Protein AF-A0A328SJM4-F1 (afdb_monomer_lite)

Radius of gyration: 20.42 Å; chains: 1; bounding box: 42×29×62 Å

Sequence (144 aa):
METFNLIIGIITMLVFVYAIIIIPRALGEMKGIYMETPDPFYGKFELDCKWTHGATYSIGIISYIIIIPILVLIWEQIMKVYGIMFATIILAVILIPFKIYYDRQKEINSQEAYKKNIEDGYLKETDPMPNTEGILTKICKKIR

Secondary structure (DSSP, 8-state):
-HHHHHHHHHHHHHHHHHHHHHHHHHHH--S-EEEPPPPTTTT---S---EEE---HHHHHHHHHHHHHHHHHHHHHHHHHHHHHHHHHHHHHHHHHHHHHHHHHHHHHHHHHHHHHHHTTSS-TTSPPPPTTS--TT------

pLDDT: mean 71.77, std 14.06, range [35.03, 88.25]

Structure (mmCIF, N/CA/C/O backbone):
data_AF-A0A328SJM4-F1
#
_entry.id   AF-A0A328SJM4-F1
#
loop_
_atom_site.group_PDB
_atom_site.id
_atom_site.type_symbol
_atom_site.label_atom_id
_atom_site.label_alt_id
_atom_site.label_comp_id
_atom_site.label_asym_id
_atom_site.label_entity_id
_atom_site.label_seq_id
_atom_site.pdbx_PDB_ins_code
_atom_site.Cartn_x
_atom_site.Cartn_y
_atom_site.Cartn_z
_atom_site.occupancy
_atom_site.B_iso_or_equiv
_atom_site.auth_seq_id
_atom_site.auth_comp_id
_atom_site.auth_asym_id
_atom_site.auth_atom_id
_atom_site.pdbx_PDB_model_num
ATOM 1 N N . MET A 1 1 ? -21.902 14.207 24.912 1.00 60.53 1 MET A N 1
ATOM 2 C CA . MET A 1 1 ? -21.174 12.918 24.831 1.00 60.53 1 MET A CA 1
ATOM 3 C C . MET A 1 1 ? -21.494 12.154 23.550 1.00 60.53 1 MET A C 1
ATOM 5 O O . MET A 1 1 ? -20.561 11.679 22.921 1.00 60.53 1 MET A O 1
ATOM 9 N N . GLU A 1 2 ? -22.753 12.087 23.106 1.00 70.12 2 GLU A N 1
ATOM 10 C CA . GLU A 1 2 ? -23.126 11.359 21.875 1.00 70.12 2 GLU A CA 1
ATOM 11 C C . GLU A 1 2 ? -22.449 11.886 20.601 1.00 70.12 2 GLU A C 1
ATOM 13 O O . GLU A 1 2 ? -21.882 11.105 19.843 1.00 70.12 2 GLU A O 1
ATOM 18 N N . THR A 1 3 ? -22.400 13.206 20.399 1.00 79.44 3 THR A N 1
ATOM 19 C CA . THR A 1 3 ? -21.751 13.815 19.220 1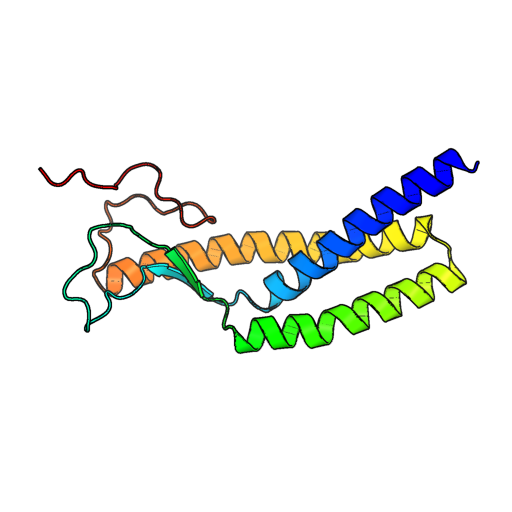.00 79.44 3 THR A CA 1
ATOM 20 C C . THR A 1 3 ? -20.249 13.524 19.160 1.00 79.44 3 THR A C 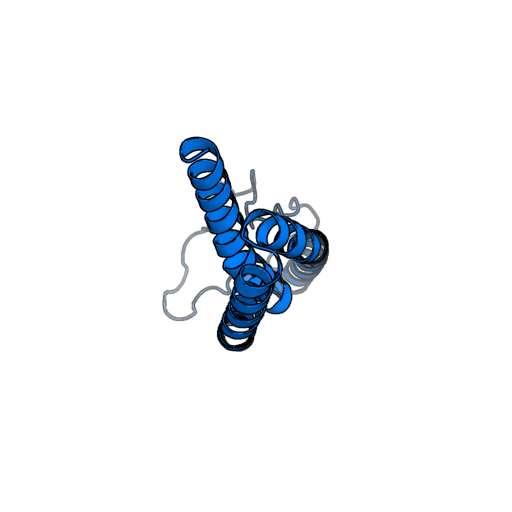1
ATOM 22 O O . THR A 1 3 ? -19.697 13.304 18.088 1.00 79.44 3 THR A O 1
ATOM 25 N N . PHE A 1 4 ? -19.584 13.483 20.317 1.00 76.38 4 PHE A N 1
ATOM 26 C CA . PHE A 1 4 ? -18.154 13.185 20.416 1.00 76.38 4 PHE A CA 1
ATOM 27 C C . PHE A 1 4 ? -17.860 11.723 20.056 1.00 76.38 4 PHE A C 1
ATOM 29 O O . PHE A 1 4 ? -16.955 11.450 19.272 1.00 76.38 4 PHE A O 1
ATOM 36 N N . ASN A 1 5 ? -18.679 10.791 20.550 1.00 78.00 5 ASN A N 1
ATOM 37 C CA . ASN A 1 5 ? -18.564 9.374 20.205 1.00 78.00 5 ASN A CA 1
ATOM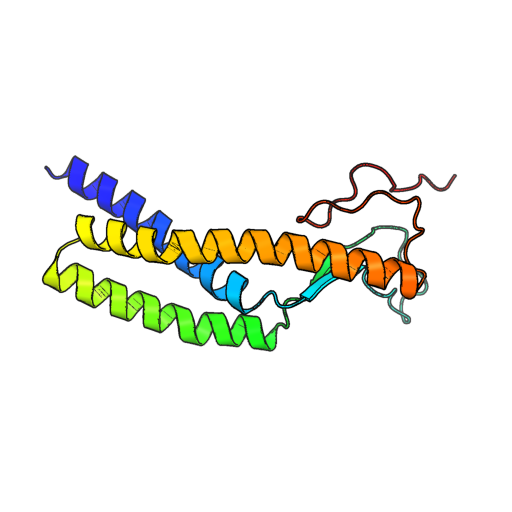 38 C C . ASN A 1 5 ? -18.862 9.113 18.721 1.00 78.00 5 ASN A C 1
ATOM 40 O O . ASN A 1 5 ? -18.198 8.279 18.110 1.00 78.00 5 ASN A O 1
ATOM 44 N N . LEU A 1 6 ? -19.804 9.854 18.125 1.00 78.94 6 LEU A N 1
ATOM 45 C CA . LEU A 1 6 ? -20.094 9.791 16.691 1.00 78.94 6 LEU A CA 1
ATOM 46 C C . LEU A 1 6 ? -18.889 10.240 15.849 1.00 78.94 6 LEU A C 1
ATOM 48 O O . LEU A 1 6 ? -18.481 9.534 14.931 1.00 78.94 6 LEU A O 1
ATOM 52 N N . ILE A 1 7 ? -18.294 11.392 16.182 1.00 84.06 7 ILE A N 1
ATOM 53 C CA . ILE A 1 7 ? -17.118 11.927 15.478 1.00 84.06 7 ILE A CA 1
ATOM 54 C C . ILE A 1 7 ? -15.951 10.943 15.566 1.00 84.06 7 ILE A C 1
ATOM 56 O O . ILE A 1 7 ? -15.329 10.646 14.546 1.00 84.06 7 ILE A O 1
ATOM 60 N N . ILE A 1 8 ? -15.684 10.404 16.760 1.00 82.06 8 ILE A N 1
ATOM 61 C CA . ILE A 1 8 ? -14.639 9.394 16.931 1.00 82.06 8 ILE A CA 1
ATOM 62 C C . ILE A 1 8 ? -14.953 8.178 16.068 1.00 82.06 8 ILE A C 1
ATOM 64 O O . ILE A 1 8 ? -14.092 7.783 15.296 1.00 82.06 8 ILE A O 1
ATOM 68 N N . GLY A 1 9 ? -16.180 7.653 16.095 1.00 77.12 9 GLY A N 1
ATOM 69 C CA . GLY A 1 9 ? -16.562 6.508 15.267 1.00 77.12 9 GLY A CA 1
ATOM 70 C C . GLY A 1 9 ? -16.368 6.724 13.763 1.00 77.12 9 GLY A C 1
ATOM 71 O O . GLY A 1 9 ? -15.931 5.809 13.067 1.00 77.12 9 GLY A O 1
ATOM 72 N N . ILE A 1 10 ? -16.608 7.936 13.255 1.00 84.75 10 ILE A N 1
ATOM 73 C CA . ILE A 1 10 ? -16.339 8.273 11.848 1.00 84.75 10 ILE A CA 1
ATOM 74 C C . ILE A 1 10 ? -14.831 8.270 11.568 1.00 84.75 10 ILE A C 1
ATOM 76 O O . ILE A 1 10 ? -14.391 7.636 10.609 1.00 84.75 10 ILE A O 1
ATOM 80 N N . ILE A 1 11 ? -14.030 8.939 12.406 1.00 84.81 11 ILE A N 1
ATOM 81 C CA . ILE A 1 11 ? -12.563 8.985 12.265 1.00 84.81 11 ILE A CA 1
ATOM 82 C C . ILE A 1 11 ? -11.994 7.571 12.287 1.00 84.81 11 ILE A C 1
ATOM 84 O O . ILE A 1 11 ? -11.212 7.186 11.422 1.00 84.81 11 ILE A O 1
ATOM 88 N N . THR A 1 12 ? -12.436 6.781 13.252 1.00 82.19 12 THR A N 1
ATOM 89 C CA . THR A 1 12 ? -12.109 5.376 13.392 1.00 82.19 12 THR A CA 1
ATOM 90 C C . THR A 1 12 ? -12.381 4.587 12.113 1.00 82.19 12 THR A C 1
ATOM 92 O O . THR A 1 12 ? -11.500 3.873 11.635 1.00 82.19 12 THR A O 1
ATOM 95 N N . MET A 1 13 ? -13.585 4.716 11.547 1.00 83.19 13 MET A N 1
ATOM 96 C CA . MET A 1 13 ? -13.971 3.994 10.337 1.00 83.19 13 MET A CA 1
ATOM 97 C C . MET A 1 13 ? -13.086 4.392 9.153 1.00 83.19 13 MET A C 1
ATOM 99 O O . MET A 1 13 ? -12.627 3.525 8.415 1.00 83.19 13 MET A O 1
ATOM 103 N N . LEU A 1 14 ? -12.790 5.686 9.002 1.00 86.00 14 LEU A N 1
ATOM 104 C CA . LEU A 1 14 ? -11.892 6.182 7.958 1.00 86.00 14 LEU A CA 1
ATOM 105 C C . LEU A 1 14 ? -10.475 5.619 8.113 1.00 86.00 14 LEU A C 1
ATOM 107 O O . LEU A 1 14 ? -9.892 5.1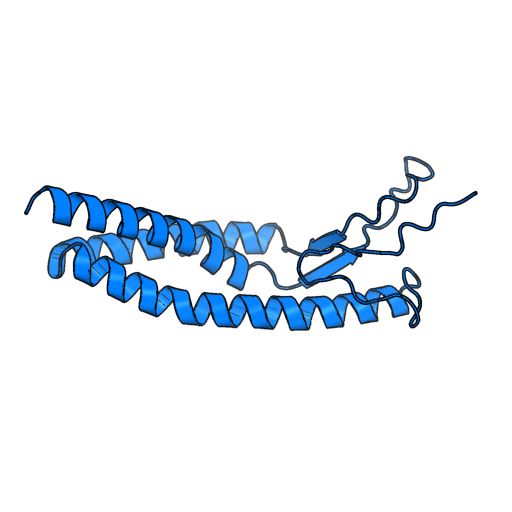59 7.133 1.00 86.00 14 LEU A O 1
ATOM 111 N N . VAL A 1 15 ? -9.939 5.599 9.336 1.00 86.50 15 VAL A N 1
ATOM 112 C CA . VAL A 1 15 ? -8.611 5.037 9.635 1.00 86.50 15 VAL A CA 1
ATOM 113 C C . VAL A 1 15 ? -8.583 3.531 9.360 1.00 86.50 15 VAL A C 1
ATOM 115 O O . VAL A 1 15 ? -7.613 3.029 8.795 1.00 86.50 15 VAL A O 1
ATOM 118 N N . PHE A 1 16 ? -9.662 2.815 9.676 1.00 83.56 16 PHE A N 1
ATOM 119 C CA . PHE A 1 16 ? -9.788 1.384 9.405 1.00 83.56 16 PHE A CA 1
ATOM 120 C C . PHE A 1 16 ? -9.860 1.062 7.909 1.00 83.56 16 PHE A C 1
ATOM 122 O O . PHE A 1 16 ? -9.113 0.213 7.422 1.00 83.56 16 PHE A O 1
ATOM 129 N N . VAL A 1 17 ? -10.693 1.786 7.156 1.00 85.56 17 VAL A N 1
ATOM 130 C CA . VAL A 1 17 ? -10.760 1.668 5.690 1.00 85.56 17 VAL A CA 1
ATOM 131 C C . VAL A 1 17 ? -9.399 1.978 5.070 1.00 85.56 17 VAL A C 1
ATOM 133 O O . VAL A 1 17 ? -8.932 1.251 4.194 1.00 85.56 17 VAL A O 1
ATOM 136 N N . TYR A 1 18 ? -8.720 3.014 5.564 1.00 84.19 18 TYR A N 1
ATOM 137 C CA . TYR A 1 18 ? -7.385 3.367 5.097 1.00 84.19 18 TYR A CA 1
ATOM 138 C C . TYR A 1 18 ? -6.358 2.259 5.384 1.00 84.19 18 TYR A C 1
ATOM 140 O O . TYR A 1 18 ? -5.561 1.929 4.505 1.00 84.19 18 TYR A O 1
ATOM 148 N N . ALA A 1 19 ? -6.415 1.618 6.557 1.00 83.69 19 ALA A N 1
ATOM 149 C CA . ALA A 1 19 ? -5.551 0.490 6.916 1.00 83.69 19 ALA A CA 1
ATOM 150 C C . ALA A 1 19 ? -5.736 -0.704 5.976 1.00 83.69 19 ALA A C 1
ATOM 152 O O . ALA A 1 19 ? -4.758 -1.274 5.493 1.00 83.69 19 ALA A O 1
ATOM 153 N N . ILE A 1 20 ? -6.994 -1.042 5.679 1.00 84.31 20 ILE A N 1
ATOM 154 C CA . ILE A 1 20 ? -7.354 -2.135 4.770 1.00 84.31 20 ILE A CA 1
ATOM 155 C C . ILE A 1 20 ? -6.830 -1.883 3.355 1.00 84.31 20 ILE A C 1
ATOM 157 O O . ILE A 1 20 ? -6.533 -2.833 2.643 1.00 84.31 20 ILE A O 1
ATOM 161 N N . ILE A 1 21 ? -6.690 -0.630 2.925 1.00 81.88 21 ILE A N 1
ATOM 162 C CA . ILE A 1 21 ? -6.158 -0.318 1.595 1.00 81.88 21 ILE A CA 1
ATOM 163 C C . ILE A 1 21 ? -4.627 -0.307 1.606 1.00 81.88 21 ILE A C 1
ATOM 165 O O . ILE A 1 21 ? -4.008 -0.932 0.746 1.00 81.88 21 ILE A O 1
ATOM 169 N N . ILE A 1 22 ? -4.014 0.404 2.555 1.00 81.88 22 ILE A N 1
ATOM 170 C CA . ILE A 1 22 ? -2.570 0.665 2.552 1.00 81.88 22 ILE A CA 1
ATOM 171 C C . ILE A 1 22 ? -1.761 -0.565 2.943 1.00 81.88 22 ILE A C 1
ATOM 173 O O . ILE A 1 22 ? -0.776 -0.857 2.278 1.00 81.88 22 ILE A O 1
ATOM 177 N N . ILE A 1 23 ? -2.147 -1.294 3.993 1.00 81.69 23 ILE A N 1
ATOM 178 C CA . ILE A 1 23 ? -1.322 -2.388 4.527 1.00 81.69 23 ILE A CA 1
ATOM 179 C C . ILE A 1 23 ? -1.187 -3.531 3.501 1.00 81.69 23 ILE A C 1
ATOM 181 O O . ILE A 1 23 ? -0.059 -3.947 3.226 1.00 81.69 23 ILE A O 1
ATOM 185 N N . PRO A 1 24 ? -2.266 -4.011 2.849 1.00 77.62 24 PRO A N 1
ATOM 186 C CA . PRO A 1 24 ? -2.141 -5.037 1.816 1.00 77.62 24 PRO A CA 1
ATOM 187 C C . PRO A 1 24 ? -1.372 -4.565 0.583 1.00 77.62 24 PRO A C 1
ATOM 189 O O . PRO A 1 24 ? -0.589 -5.343 0.037 1.00 77.62 24 PRO A O 1
ATOM 192 N N . ARG A 1 25 ? -1.546 -3.302 0.160 1.00 76.00 25 ARG A N 1
ATOM 193 C CA . ARG A 1 25 ? -0.765 -2.719 -0.946 1.00 76.00 25 ARG A CA 1
ATOM 194 C C . ARG A 1 25 ? 0.711 -2.615 -0.606 1.00 76.00 25 ARG A C 1
ATOM 196 O O . ARG A 1 25 ? 1.532 -3.004 -1.422 1.00 76.00 25 ARG A O 1
ATOM 203 N N . ALA A 1 26 ? 1.042 -2.193 0.610 1.00 75.69 26 ALA A N 1
ATOM 204 C CA . ALA A 1 26 ? 2.414 -2.139 1.102 1.00 75.69 26 ALA A CA 1
ATOM 205 C C . ALA A 1 26 ? 3.120 -3.498 1.027 1.00 75.69 26 ALA A C 1
ATOM 207 O O . ALA A 1 26 ? 4.304 -3.556 0.721 1.00 75.69 26 ALA A O 1
ATOM 208 N N . LEU A 1 27 ? 2.390 -4.588 1.273 1.00 75.81 27 LEU A N 1
ATOM 209 C CA . LEU A 1 27 ? 2.921 -5.949 1.172 1.00 75.81 27 LEU A CA 1
ATOM 210 C C . LEU A 1 27 ? 2.876 -6.518 -0.257 1.00 75.81 27 LEU A C 1
ATOM 212 O O . LEU A 1 27 ? 3.687 -7.373 -0.600 1.00 75.81 27 LEU A O 1
ATOM 216 N N . GLY A 1 28 ? 1.911 -6.089 -1.076 1.00 66.19 28 GLY A N 1
ATOM 217 C CA . GLY A 1 28 ? 1.640 -6.652 -2.403 1.00 66.19 28 GLY A CA 1
ATOM 218 C C . GLY A 1 28 ? 2.328 -5.940 -3.572 1.00 66.19 28 GLY A C 1
ATOM 219 O O . GLY A 1 28 ? 2.596 -6.567 -4.602 1.00 66.19 28 GLY A O 1
ATOM 220 N N . GLU A 1 29 ? 2.632 -4.649 -3.437 1.00 65.62 29 GLU A N 1
ATOM 221 C CA . GLU A 1 29 ? 3.358 -3.858 -4.436 1.00 65.62 29 GLU A CA 1
ATOM 222 C C . GLU A 1 29 ? 4.866 -4.108 -4.317 1.00 65.62 29 GLU A C 1
ATOM 224 O O . GLU A 1 29 ? 5.638 -3.290 -3.825 1.00 65.62 29 GLU A O 1
ATOM 229 N N . MET A 1 30 ? 5.289 -5.289 -4.768 1.00 58.81 30 MET A N 1
ATOM 230 C CA . MET A 1 30 ? 6.700 -5.689 -4.760 1.00 58.81 30 MET A CA 1
ATOM 231 C C . MET A 1 30 ? 7.473 -5.266 -6.010 1.00 58.81 30 MET A C 1
ATOM 233 O O . MET A 1 30 ? 8.680 -5.480 -6.065 1.00 58.81 30 MET A O 1
ATOM 237 N N . LYS A 1 31 ? 6.808 -4.726 -7.036 1.00 58.66 31 LYS A N 1
ATOM 238 C CA . LYS A 1 31 ? 7.492 -4.284 -8.250 1.00 58.66 31 LYS A CA 1
ATOM 239 C C . LYS A 1 31 ? 7.091 -2.874 -8.645 1.00 58.66 31 LYS A C 1
ATOM 241 O O . LYS A 1 31 ? 5.981 -2.421 -8.369 1.00 58.66 31 LYS A O 1
ATOM 246 N N . GLY A 1 32 ? 8.034 -2.203 -9.295 1.00 57.69 32 GLY A N 1
ATOM 247 C CA . GLY A 1 32 ? 7.888 -0.825 -9.725 1.00 57.69 32 GLY A CA 1
ATOM 248 C C . GLY A 1 32 ? 6.901 -0.624 -10.847 1.00 57.69 32 GLY A C 1
ATOM 249 O O . GLY A 1 32 ? 6.160 -1.517 -11.258 1.00 57.69 32 GLY A O 1
ATOM 250 N N . ILE A 1 33 ? 6.876 0.617 -11.292 1.00 64.75 33 ILE A N 1
ATOM 251 C CA . ILE A 1 33 ? 6.007 1.064 -12.357 1.00 64.75 33 ILE A CA 1
ATOM 252 C C . ILE A 1 33 ? 6.688 0.683 -13.669 1.00 64.75 33 ILE A C 1
ATOM 254 O O . ILE A 1 33 ? 7.788 1.159 -13.925 1.00 64.75 33 ILE A O 1
ATOM 258 N N . TYR A 1 34 ? 6.083 -0.176 -14.486 1.00 63.28 34 TYR A N 1
ATOM 259 C CA . TYR A 1 34 ? 6.648 -0.560 -15.786 1.00 63.28 34 TYR A CA 1
ATOM 260 C C . TYR A 1 34 ? 5.831 0.035 -16.924 1.00 63.28 34 TYR A C 1
ATOM 262 O O . TYR A 1 34 ? 4.617 0.212 -16.793 1.00 63.28 34 TYR A O 1
ATOM 270 N N . MET A 1 35 ? 6.500 0.321 -18.041 1.00 62.41 35 MET A N 1
ATOM 271 C CA . MET A 1 35 ? 5.796 0.569 -19.293 1.00 62.41 35 MET A CA 1
ATOM 272 C C . MET A 1 35 ? 5.199 -0.750 -19.784 1.00 62.41 35 MET A C 1
ATOM 274 O O . MET A 1 35 ? 5.884 -1.775 -19.808 1.00 62.41 35 MET A O 1
ATOM 278 N N . GLU A 1 36 ? 3.914 -0.744 -20.139 1.00 60.78 36 GLU A N 1
ATOM 279 C CA . GLU A 1 36 ? 3.293 -1.919 -20.750 1.00 60.78 36 GLU A CA 1
ATOM 280 C C . GLU A 1 36 ? 3.985 -2.269 -22.075 1.00 60.78 36 GLU A C 1
ATOM 282 O O . GLU A 1 36 ? 4.285 -1.401 -22.899 1.00 60.78 36 GLU A O 1
ATOM 287 N N . THR A 1 37 ? 4.230 -3.567 -22.278 1.00 55.59 37 THR A N 1
ATOM 288 C CA . THR A 1 37 ? 4.677 -4.076 -23.578 1.00 55.59 37 THR A CA 1
ATOM 289 C C . THR A 1 37 ? 3.551 -3.880 -24.594 1.00 55.59 37 THR A C 1
ATOM 291 O O . THR A 1 37 ? 2.391 -4.144 -24.273 1.00 55.59 37 THR A O 1
ATOM 294 N N . PRO A 1 38 ? 3.849 -3.419 -25.820 1.00 52.88 38 PRO A N 1
ATOM 295 C CA . PRO A 1 38 ? 2.823 -3.252 -26.839 1.00 52.88 38 PRO A CA 1
ATOM 296 C C . PRO A 1 38 ? 2.212 -4.613 -27.194 1.00 52.88 38 PRO A C 1
ATOM 298 O O . PRO A 1 38 ? 2.940 -5.561 -27.491 1.00 52.88 38 PRO A O 1
ATOM 301 N N . ASP A 1 39 ? 0.879 -4.705 -27.175 1.00 50.97 39 ASP A N 1
ATOM 302 C CA . ASP A 1 39 ? 0.162 -5.934 -27.521 1.00 50.97 39 ASP A CA 1
ATOM 303 C C . ASP A 1 39 ? 0.483 -6.346 -28.977 1.00 50.97 39 ASP A C 1
ATOM 305 O O . ASP A 1 39 ? 0.235 -5.563 -29.908 1.00 50.97 39 ASP A O 1
ATOM 309 N N . PRO A 1 40 ? 1.035 -7.554 -29.205 1.00 49.78 40 PRO A N 1
ATOM 310 C CA . PRO A 1 40 ? 1.405 -8.019 -30.537 1.00 49.78 40 PRO A CA 1
ATOM 311 C C . PRO A 1 40 ? 0.203 -8.226 -31.472 1.00 49.78 40 PRO A C 1
ATOM 313 O O . PRO A 1 40 ? 0.395 -8.258 -32.687 1.00 49.78 40 PRO A O 1
ATOM 316 N N . PHE A 1 41 ? -1.024 -8.351 -30.951 1.00 48.31 41 PHE A N 1
ATOM 317 C CA . PHE A 1 41 ? -2.216 -8.647 -31.753 1.00 48.31 41 PHE A CA 1
ATOM 318 C C . PHE A 1 41 ? -2.839 -7.406 -32.409 1.00 48.31 41 PHE A C 1
ATOM 320 O O . PHE A 1 41 ? -3.392 -7.499 -33.503 1.00 48.31 41 PHE A O 1
ATOM 327 N N . TYR A 1 42 ? -2.729 -6.234 -31.775 1.00 51.78 42 TYR A N 1
ATOM 328 C CA . TYR A 1 42 ? -3.376 -5.000 -32.245 1.00 51.78 42 TYR A CA 1
ATOM 329 C C . TYR A 1 42 ? -2.483 -4.098 -33.096 1.00 51.78 42 TYR A C 1
ATOM 331 O O . TYR A 1 42 ? -2.942 -3.047 -33.527 1.00 51.78 42 TYR A O 1
ATOM 339 N N . GLY A 1 43 ? -1.237 -4.501 -33.377 1.00 44.78 43 GLY A N 1
ATOM 340 C CA . GLY A 1 43 ? -0.389 -3.810 -34.351 1.00 44.78 43 GLY A CA 1
ATOM 341 C C . GLY A 1 43 ? -0.307 -2.302 -34.100 1.00 44.78 43 GLY A C 1
ATOM 342 O O . GLY A 1 43 ? -0.704 -1.520 -34.955 1.00 44.78 43 GLY A O 1
ATOM 343 N N . LYS A 1 44 ? 0.256 -1.926 -32.944 1.00 41.00 44 LYS A N 1
ATOM 344 C CA . LYS A 1 44 ? 0.367 -0.565 -32.380 1.00 41.00 44 LYS A CA 1
ATOM 345 C C . LYS A 1 44 ? -0.924 -0.045 -31.752 1.00 41.00 44 LYS A C 1
ATOM 347 O O . LYS A 1 44 ? -1.874 0.299 -32.444 1.00 41.00 44 LYS A O 1
ATOM 352 N N . PHE A 1 45 ? -0.861 0.197 -30.446 1.00 49.00 45 PHE A N 1
ATOM 353 C CA . PHE A 1 45 ? -1.558 1.351 -29.898 1.00 49.00 45 PHE A CA 1
ATOM 354 C C . PHE A 1 45 ? -0.596 2.534 -29.842 1.00 49.00 45 PHE A C 1
ATOM 356 O O . PHE A 1 45 ? 0.548 2.426 -29.398 1.00 49.00 45 PHE A O 1
ATOM 363 N N . GLU A 1 46 ? -1.070 3.650 -30.380 1.00 41.41 46 GLU A N 1
ATOM 364 C CA . GLU A 1 46 ? -0.492 4.974 -30.228 1.00 41.41 46 GLU A CA 1
ATOM 365 C C . GLU A 1 46 ? -0.220 5.251 -28.743 1.00 41.41 46 GLU A C 1
ATOM 367 O O . GLU A 1 46 ? -1.129 5.163 -27.930 1.00 41.41 46 GLU A O 1
ATOM 372 N N . LEU A 1 47 ? 1.045 5.524 -28.410 1.00 41.94 47 LEU A N 1
ATOM 373 C CA . LEU A 1 47 ? 1.546 6.564 -27.494 1.00 41.94 47 LEU A CA 1
ATOM 374 C C . LEU A 1 47 ? 0.738 7.008 -26.257 1.00 41.94 47 LEU A C 1
ATOM 376 O O . LEU A 1 47 ? 0.951 8.114 -25.764 1.00 41.94 47 LEU A O 1
ATOM 380 N N . ASP A 1 48 ? -0.072 6.145 -25.668 1.00 45.66 48 ASP A N 1
ATOM 381 C CA . ASP A 1 48 ? -0.430 6.258 -24.266 1.00 45.66 48 ASP A CA 1
ATOM 382 C C . ASP A 1 48 ? 0.603 5.452 -23.488 1.00 45.66 48 ASP A C 1
ATOM 384 O O . ASP A 1 48 ? 0.535 4.226 -23.418 1.00 45.66 48 ASP A O 1
ATOM 388 N N . CYS A 1 49 ? 1.596 6.142 -22.923 1.00 53.19 49 CYS A N 1
ATOM 389 C CA . CYS A 1 49 ? 2.511 5.569 -21.941 1.00 53.19 49 CYS A CA 1
ATOM 390 C C . CYS A 1 49 ? 1.700 5.132 -20.710 1.00 53.19 49 CYS A C 1
ATOM 392 O O . CYS A 1 49 ? 1.610 5.870 -19.728 1.00 53.19 49 CYS A O 1
ATOM 394 N N . LYS A 1 50 ? 1.054 3.964 -20.776 1.00 52.53 50 LYS A N 1
ATOM 395 C CA . LYS A 1 50 ? 0.328 3.375 -19.657 1.00 52.53 50 LYS A CA 1
ATOM 396 C C . LYS A 1 50 ? 1.329 2.665 -18.772 1.00 52.53 50 LYS A C 1
ATOM 398 O O . LYS A 1 50 ? 2.022 1.728 -19.164 1.00 52.53 50 LYS A O 1
ATOM 403 N N . TRP A 1 51 ? 1.420 3.202 -17.574 1.00 56.66 51 TRP A N 1
ATOM 404 C CA . TRP A 1 51 ? 2.286 2.733 -16.524 1.00 56.66 51 TRP A CA 1
ATOM 405 C C . TRP A 1 51 ? 1.467 1.833 -15.613 1.00 56.66 51 TRP A C 1
ATOM 407 O O . TRP A 1 51 ? 0.476 2.272 -15.028 1.00 56.66 51 TRP A O 1
ATOM 417 N N . THR A 1 52 ? 1.864 0.571 -15.498 1.00 57.47 52 THR A N 1
ATOM 418 C CA . THR A 1 52 ? 1.236 -0.348 -14.551 1.00 57.47 52 THR A CA 1
ATOM 419 C C . THR A 1 52 ? 2.139 -0.543 -13.353 1.00 57.47 52 THR A C 1
ATOM 421 O O . THR A 1 52 ? 3.339 -0.799 -13.474 1.00 57.47 52 THR A O 1
ATOM 424 N N . HIS A 1 53 ? 1.553 -0.426 -12.164 1.00 58.78 53 HIS A N 1
ATOM 425 C CA . HIS A 1 53 ? 2.195 -0.957 -10.975 1.00 58.78 53 HIS A CA 1
ATOM 426 C C . HIS A 1 53 ? 2.258 -2.472 -11.123 1.00 58.78 53 HIS A C 1
ATOM 428 O O . HIS A 1 53 ? 1.231 -3.128 -11.315 1.00 58.78 53 HIS A O 1
ATOM 434 N N . GLY A 1 54 ? 3.457 -3.037 -10.999 1.00 52.62 54 GLY A N 1
ATOM 435 C CA . GLY A 1 54 ? 3.644 -4.477 -10.915 1.00 52.62 54 GLY A CA 1
ATOM 436 C C . GLY A 1 54 ? 3.199 -5.018 -9.555 1.00 52.62 54 GLY A C 1
ATOM 437 O O . GLY A 1 54 ? 3.976 -5.672 -8.859 1.00 52.62 54 GLY A O 1
ATOM 438 N N . ALA A 1 55 ? 1.947 -4.771 -9.160 1.00 54.84 55 ALA A N 1
ATOM 439 C CA . ALA A 1 55 ? 1.318 -5.599 -8.150 1.00 54.84 55 ALA A CA 1
ATOM 440 C C . ALA A 1 55 ? 1.322 -7.018 -8.717 1.00 54.84 55 ALA A C 1
ATOM 442 O O . ALA A 1 55 ? 0.746 -7.285 -9.774 1.00 54.84 55 ALA A O 1
ATOM 443 N N . THR A 1 56 ? 2.006 -7.943 -8.048 1.00 58.97 56 THR A N 1
ATOM 444 C CA . THR A 1 56 ? 1.843 -9.349 -8.417 1.00 58.97 56 THR A CA 1
ATOM 445 C C . THR A 1 56 ? 0.421 -9.672 -7.980 1.00 58.97 56 THR A C 1
ATOM 447 O O . THR A 1 56 ? 0.207 -9.848 -6.786 1.00 58.97 56 THR A O 1
ATOM 450 N N . TYR A 1 57 ? -0.558 -9.620 -8.894 1.00 56.97 57 TYR A N 1
ATOM 451 C CA . TYR A 1 57 ? -1.993 -9.679 -8.572 1.00 56.97 57 TYR A CA 1
ATOM 452 C C . TYR A 1 57 ? -2.302 -10.779 -7.549 1.00 56.97 57 TYR A C 1
ATOM 454 O O . TYR A 1 57 ? -3.039 -10.550 -6.598 1.00 56.97 57 TYR A O 1
ATOM 462 N N . SER A 1 58 ? -1.635 -11.929 -7.667 1.00 60.62 58 SER A N 1
ATOM 463 C CA . SER A 1 58 ? -1.699 -13.047 -6.724 1.00 60.62 58 SER A CA 1
ATOM 464 C C . SER A 1 58 ? -1.270 -12.681 -5.294 1.00 60.62 58 SER A C 1
ATOM 466 O O . SER A 1 58 ? -1.972 -13.004 -4.345 1.00 60.62 58 SER A O 1
ATOM 468 N N . ILE A 1 59 ? -0.143 -11.987 -5.121 1.00 65.88 59 ILE A N 1
ATOM 469 C CA . ILE A 1 59 ? 0.404 -11.588 -3.812 1.00 65.88 59 ILE A CA 1
ATOM 470 C C . ILE A 1 59 ? -0.412 -10.443 -3.214 1.00 65.88 59 ILE A C 1
ATOM 472 O O . ILE A 1 59 ? -0.661 -10.447 -2.013 1.00 65.88 59 ILE A O 1
ATOM 476 N N . GLY A 1 60 ? -0.901 -9.519 -4.048 1.00 67.62 60 GLY A N 1
ATOM 477 C CA . GLY A 1 60 ? -1.861 -8.501 -3.623 1.00 67.62 60 GLY A CA 1
ATOM 478 C C . GLY A 1 60 ? -3.162 -9.126 -3.118 1.00 67.62 60 GLY A C 1
ATOM 479 O O . GLY A 1 60 ? -3.608 -8.830 -2.019 1.00 67.62 60 GLY A O 1
ATOM 480 N N . ILE A 1 61 ? -3.756 -10.056 -3.869 1.00 70.69 61 ILE A N 1
ATOM 481 C CA . ILE A 1 61 ? -4.984 -10.749 -3.449 1.00 70.69 61 ILE A CA 1
ATOM 482 C C . ILE A 1 61 ? -4.755 -11.533 -2.148 1.00 70.69 61 ILE A C 1
ATOM 484 O O . ILE A 1 61 ? -5.565 -11.437 -1.228 1.00 70.69 61 ILE A O 1
ATOM 488 N N . ILE A 1 62 ? -3.637 -12.257 -2.032 1.00 75.69 62 ILE A N 1
ATOM 489 C CA . ILE A 1 62 ? -3.280 -12.994 -0.810 1.00 75.69 62 ILE A CA 1
ATOM 490 C C . ILE A 1 62 ? -3.095 -12.037 0.376 1.00 75.69 62 ILE A C 1
ATOM 492 O O . ILE A 1 62 ? -3.588 -12.327 1.468 1.00 75.69 62 ILE A O 1
ATOM 496 N N . SER A 1 63 ? -2.441 -10.887 0.178 1.00 74.50 63 SER A N 1
ATOM 497 C CA . SER A 1 63 ? -2.264 -9.905 1.248 1.00 74.50 63 SER A CA 1
ATOM 498 C C . SER A 1 63 ? -3.611 -9.352 1.711 1.00 74.50 63 SER A C 1
ATOM 500 O O . SER A 1 63 ? -3.843 -9.290 2.913 1.00 74.50 63 SER A O 1
ATOM 502 N N . TYR A 1 64 ? -4.553 -9.062 0.809 1.00 79.50 64 TYR A N 1
ATOM 503 C CA . TYR A 1 64 ? -5.909 -8.648 1.190 1.00 79.50 64 TYR A CA 1
ATOM 504 C C . TYR A 1 64 ? -6.659 -9.734 1.977 1.00 79.50 64 TYR A C 1
ATOM 506 O O . TYR A 1 64 ? -7.243 -9.433 3.020 1.00 79.50 64 TYR A O 1
ATOM 514 N N . ILE A 1 65 ? -6.611 -10.994 1.525 1.00 83.94 65 ILE A N 1
ATOM 515 C CA . ILE A 1 65 ? -7.310 -12.120 2.171 1.00 83.94 65 ILE A CA 1
ATOM 516 C C . ILE A 1 65 ? -6.797 -12.368 3.594 1.00 83.94 65 ILE A C 1
ATOM 518 O O . ILE A 1 65 ? -7.586 -12.716 4.465 1.00 83.94 65 ILE A O 1
ATOM 522 N N . ILE A 1 66 ? -5.498 -12.190 3.845 1.00 83.38 66 ILE A N 1
ATOM 523 C CA . ILE A 1 66 ? -4.887 -12.461 5.155 1.00 83.38 66 ILE A CA 1
ATOM 524 C C . ILE A 1 66 ? -4.970 -11.240 6.082 1.00 83.38 66 ILE A C 1
ATOM 526 O O . ILE A 1 66 ? -5.300 -11.375 7.260 1.00 83.38 66 ILE A O 1
ATOM 530 N N . ILE A 1 67 ? -4.689 -10.039 5.571 1.00 83.31 67 ILE A N 1
ATOM 531 C CA . ILE A 1 67 ? -4.587 -8.816 6.382 1.00 83.31 67 ILE A CA 1
ATOM 532 C C . ILE A 1 67 ? -5.959 -8.354 6.879 1.00 83.31 67 ILE A C 1
ATOM 534 O O . ILE A 1 67 ? -6.067 -7.933 8.030 1.00 83.31 67 ILE A O 1
ATOM 538 N N . ILE A 1 68 ? -7.013 -8.445 6.055 1.00 84.62 68 ILE A N 1
ATOM 539 C CA . ILE A 1 68 ? -8.354 -7.976 6.444 1.00 84.62 68 ILE A CA 1
ATOM 540 C C . ILE A 1 68 ? -8.876 -8.727 7.683 1.00 84.62 68 ILE A C 1
ATOM 542 O O . ILE A 1 68 ? -9.216 -8.054 8.658 1.00 84.62 68 ILE A O 1
ATOM 546 N N . PRO A 1 69 ? -8.902 -10.077 7.729 1.00 86.81 69 PRO A N 1
ATOM 547 C CA . PRO A 1 69 ? -9.334 -10.806 8.921 1.00 86.81 69 PRO A CA 1
ATOM 548 C C . PRO A 1 69 ? -8.504 -10.483 10.163 1.00 86.81 69 PRO A C 1
ATOM 550 O O . PRO A 1 69 ? -9.065 -10.316 11.242 1.00 86.81 69 PRO A O 1
ATOM 553 N N . ILE A 1 70 ? -7.181 -10.349 10.021 1.00 86.25 70 ILE A N 1
ATOM 554 C CA . ILE A 1 70 ? -6.295 -10.000 11.139 1.00 86.25 70 ILE A CA 1
ATOM 555 C C . ILE A 1 70 ? -6.650 -8.616 11.693 1.00 86.25 70 ILE A C 1
ATOM 557 O O . ILE A 1 70 ? -6.804 -8.463 12.904 1.00 86.25 70 ILE A O 1
ATOM 561 N N . LEU A 1 71 ? -6.831 -7.618 10.822 1.00 83.44 71 LEU A N 1
ATOM 562 C CA . LEU A 1 71 ? -7.223 -6.269 11.231 1.00 83.44 71 LEU A CA 1
ATOM 563 C C . LEU A 1 71 ? -8.593 -6.258 11.915 1.00 83.44 71 LEU A C 1
ATOM 565 O O . LEU A 1 71 ? -8.742 -5.577 12.925 1.00 83.44 71 LEU A O 1
ATOM 569 N N . VAL A 1 72 ? -9.566 -7.029 11.419 1.00 85.19 72 VAL A N 1
ATOM 570 C CA . VAL A 1 72 ? -10.896 -7.161 12.043 1.00 85.19 72 VAL A CA 1
ATOM 571 C C . VAL A 1 72 ? -10.803 -7.815 13.426 1.00 85.19 72 VAL A C 1
ATOM 573 O O . VAL A 1 72 ? -11.425 -7.334 14.369 1.00 85.19 72 VAL A O 1
ATOM 576 N N . LEU A 1 73 ? -10.000 -8.871 13.586 1.00 86.44 73 LEU A N 1
ATOM 577 C CA . LEU A 1 73 ? -9.819 -9.537 14.881 1.00 86.44 73 LEU A CA 1
ATOM 578 C C . LEU A 1 73 ? -9.140 -8.622 15.906 1.00 86.44 73 LEU A C 1
ATOM 580 O O . LEU A 1 73 ? -9.598 -8.525 17.044 1.00 86.44 73 LEU A O 1
ATOM 584 N N . ILE A 1 74 ? -8.075 -7.923 15.503 1.00 82.62 74 ILE A N 1
ATOM 585 C CA . ILE A 1 74 ? -7.400 -6.927 16.347 1.00 82.62 74 ILE A CA 1
ATOM 586 C C . ILE A 1 74 ? -8.389 -5.818 16.728 1.00 82.62 74 ILE A C 1
ATOM 588 O O . ILE A 1 74 ? -8.481 -5.444 17.897 1.00 82.62 74 ILE A O 1
ATOM 592 N N . TRP A 1 75 ? -9.169 -5.339 15.756 1.00 81.94 75 TRP A N 1
ATOM 593 C CA . TRP A 1 75 ? -10.189 -4.316 15.952 1.00 81.94 75 TRP A CA 1
ATOM 594 C C . TRP A 1 75 ? -11.232 -4.721 16.996 1.00 81.94 75 TRP A C 1
ATOM 596 O O . TRP A 1 75 ? -11.455 -3.990 17.963 1.00 81.94 75 TRP A O 1
ATOM 606 N N . GLU A 1 76 ? -11.840 -5.900 16.842 1.00 84.81 76 GLU A N 1
ATOM 607 C CA . GLU A 1 76 ? -12.848 -6.398 17.777 1.00 84.81 76 GLU A CA 1
ATOM 608 C C . GLU A 1 76 ? -12.304 -6.555 19.197 1.00 84.81 76 GLU A C 1
ATOM 610 O O . GLU A 1 76 ? -12.986 -6.196 20.159 1.00 84.81 76 GLU A O 1
ATOM 615 N N . GLN A 1 77 ? -11.090 -7.090 19.341 1.00 84.75 77 GLN A N 1
ATOM 616 C CA . GLN A 1 77 ? -10.486 -7.306 20.655 1.00 84.75 77 GLN A CA 1
ATOM 617 C C . GLN A 1 77 ? -10.210 -5.982 21.368 1.00 84.75 77 GLN A C 1
ATOM 619 O O . GLN A 1 77 ? -10.536 -5.829 22.544 1.00 84.75 77 GLN A O 1
ATOM 624 N N . ILE A 1 78 ? -9.676 -4.985 20.658 1.00 82.88 78 ILE A N 1
ATOM 625 C CA . ILE A 1 78 ? -9.395 -3.682 21.265 1.00 82.88 78 ILE A CA 1
ATOM 626 C C . ILE A 1 78 ? -10.692 -2.944 21.601 1.00 82.88 78 ILE A C 1
ATOM 628 O O . ILE A 1 78 ? -10.802 -2.370 22.683 1.00 82.88 78 ILE A O 1
ATOM 632 N N . MET A 1 79 ? -11.694 -2.996 20.719 1.00 81.81 79 MET A N 1
ATOM 633 C CA . MET A 1 79 ? -13.013 -2.410 20.973 1.00 81.81 79 MET A CA 1
ATOM 634 C C . MET A 1 79 ? -13.664 -2.990 22.232 1.00 81.81 79 MET A C 1
ATOM 636 O O . MET A 1 79 ? -14.217 -2.229 23.025 1.00 81.81 79 MET A O 1
ATOM 640 N N . LYS A 1 80 ? -13.564 -4.311 22.441 1.00 82.38 80 LYS A N 1
ATOM 641 C CA . LYS A 1 80 ? -14.116 -4.999 23.620 1.00 82.38 80 LYS A CA 1
ATOM 642 C C . LYS A 1 80 ? -13.417 -4.606 24.925 1.00 82.38 80 LYS A C 1
ATOM 644 O O . LYS A 1 80 ? -14.085 -4.521 25.949 1.00 82.38 80 LYS A O 1
ATOM 649 N N . VAL A 1 81 ? -12.102 -4.381 24.899 1.00 81.88 81 VAL A N 1
ATOM 650 C CA . VAL A 1 81 ? -11.301 -4.175 26.122 1.00 81.88 81 VAL A CA 1
ATOM 651 C C . VAL A 1 81 ? -11.087 -2.694 26.458 1.00 81.88 81 VAL A C 1
ATOM 653 O O . VAL A 1 81 ? -11.161 -2.315 27.623 1.00 81.88 81 VAL A O 1
ATOM 656 N N . TYR A 1 82 ? -10.832 -1.848 25.458 1.00 81.56 82 TYR A N 1
ATOM 657 C CA . TYR A 1 82 ? -10.374 -0.464 25.650 1.00 81.56 82 TYR A CA 1
ATOM 658 C C . TYR A 1 82 ? -11.290 0.594 25.014 1.00 81.56 82 TYR A C 1
ATOM 660 O O . TYR A 1 82 ? -11.106 1.793 25.236 1.00 81.56 82 TYR A O 1
ATOM 668 N N . GLY A 1 83 ? -12.286 0.171 24.231 1.00 81.69 83 GLY A N 1
ATOM 669 C CA . GLY A 1 83 ? -13.225 1.061 23.552 1.00 81.69 83 GLY A CA 1
ATOM 670 C C . GLY A 1 83 ? -12.660 1.756 22.304 1.00 81.69 83 GLY A C 1
ATOM 671 O O . GLY A 1 83 ? -11.502 1.597 21.912 1.00 81.69 83 GLY A O 1
ATOM 672 N N . ILE A 1 84 ? -13.516 2.550 21.657 1.00 79.06 84 ILE A N 1
ATOM 673 C CA . ILE A 1 84 ? -13.308 3.062 20.290 1.00 79.06 84 ILE A CA 1
ATOM 674 C C . ILE A 1 84 ? -12.135 4.050 20.149 1.00 79.06 84 ILE A C 1
ATOM 676 O O . ILE A 1 84 ? -11.441 4.074 19.130 1.00 79.06 84 ILE A O 1
ATOM 680 N N . MET A 1 85 ? -11.863 4.836 21.195 1.00 78.62 85 MET A N 1
ATOM 681 C CA . MET A 1 85 ? -10.780 5.823 21.193 1.00 78.62 85 MET A CA 1
ATOM 682 C C . MET A 1 85 ? -9.407 5.138 21.165 1.00 78.62 85 MET A C 1
ATOM 684 O O . MET A 1 85 ? -8.576 5.450 20.313 1.00 78.62 85 MET A O 1
ATOM 688 N N . PHE A 1 86 ? -9.194 4.146 22.033 1.00 82.25 86 PHE A N 1
ATOM 689 C CA . PHE A 1 86 ? -7.955 3.365 22.067 1.00 82.25 86 PHE A CA 1
ATOM 690 C C . PHE A 1 86 ? -7.776 2.502 20.820 1.00 82.25 86 PHE A C 1
ATOM 692 O O . PHE A 1 86 ? -6.663 2.406 20.304 1.00 82.25 86 PHE A O 1
ATOM 699 N N . ALA A 1 87 ? -8.865 1.940 20.292 1.00 80.50 87 ALA A N 1
ATOM 700 C CA . ALA A 1 87 ? -8.841 1.198 19.037 1.00 80.50 87 ALA A CA 1
ATOM 701 C C . ALA A 1 87 ? -8.313 2.052 17.876 1.00 80.50 87 ALA A C 1
ATOM 703 O O . ALA A 1 87 ? -7.468 1.597 17.109 1.00 80.50 87 ALA A O 1
ATOM 704 N N . THR A 1 88 ? -8.715 3.321 17.810 1.00 81.38 88 THR A N 1
ATOM 705 C CA . THR A 1 88 ? -8.233 4.264 16.788 1.00 81.38 88 THR A CA 1
ATOM 706 C C . THR A 1 88 ? -6.747 4.574 16.935 1.00 81.38 88 THR A C 1
ATOM 708 O O . THR A 1 88 ? -6.019 4.566 15.944 1.00 81.38 88 THR A O 1
ATOM 711 N N . ILE A 1 89 ? -6.282 4.820 18.165 1.00 85.56 89 ILE A N 1
ATOM 712 C CA . ILE A 1 89 ? -4.870 5.121 18.440 1.00 85.56 89 ILE A CA 1
ATOM 713 C C . ILE A 1 89 ? -3.990 3.934 18.048 1.00 85.56 89 ILE A C 1
ATOM 715 O O . ILE A 1 89 ? -3.003 4.115 17.339 1.00 85.56 89 ILE A O 1
ATOM 719 N N . ILE A 1 90 ? -4.358 2.719 18.460 1.00 84.31 90 ILE A N 1
ATOM 720 C CA . ILE A 1 90 ? -3.586 1.515 18.134 1.00 84.31 90 ILE A CA 1
ATOM 721 C C . ILE A 1 90 ? -3.559 1.289 16.621 1.00 84.31 90 ILE A C 1
ATOM 723 O O . ILE A 1 90 ? -2.497 1.002 16.068 1.00 84.31 90 ILE A O 1
ATOM 727 N N . LEU A 1 91 ? -4.688 1.483 15.933 1.00 82.81 91 LEU A N 1
ATOM 728 C CA . LEU A 1 91 ? -4.719 1.339 14.481 1.00 82.81 91 LEU A CA 1
ATOM 729 C C . LEU A 1 91 ? -3.823 2.367 13.786 1.00 82.81 91 LEU A C 1
ATOM 731 O O . LEU A 1 91 ? -3.109 2.011 12.855 1.00 82.81 91 LEU A O 1
ATOM 735 N N . ALA A 1 92 ? -3.802 3.616 14.261 1.00 84.06 92 ALA A N 1
ATOM 736 C CA . ALA A 1 92 ? -2.908 4.648 13.743 1.00 84.06 92 ALA A CA 1
ATOM 737 C C . ALA A 1 92 ? -1.427 4.302 13.982 1.00 84.06 92 ALA A C 1
ATOM 739 O O . ALA A 1 92 ? -0.616 4.436 13.067 1.00 84.06 92 ALA A O 1
ATOM 740 N N . VAL A 1 93 ? -1.081 3.796 15.171 1.00 87.44 93 VAL A N 1
ATOM 741 C CA . VAL A 1 93 ? 0.281 3.343 15.506 1.00 87.44 93 VAL A CA 1
ATOM 742 C C . VAL A 1 93 ? 0.735 2.202 14.594 1.00 87.44 93 VAL A C 1
ATOM 744 O O . VAL A 1 93 ? 1.892 2.185 14.187 1.00 87.44 93 VAL A O 1
ATOM 747 N N . ILE A 1 94 ? -0.163 1.282 14.231 1.00 84.19 94 ILE A N 1
ATOM 748 C CA . ILE A 1 94 ? 0.128 0.222 13.255 1.00 84.19 94 ILE A CA 1
ATOM 749 C C . ILE A 1 94 ? 0.247 0.811 11.845 1.00 84.19 94 ILE A C 1
ATOM 751 O O . ILE A 1 94 ? 1.148 0.450 11.100 1.00 84.19 94 ILE A O 1
ATOM 755 N N . LEU A 1 95 ? -0.634 1.731 11.461 1.00 86.12 95 LEU A N 1
ATOM 756 C CA . LEU A 1 95 ? -0.728 2.225 10.089 1.00 86.12 95 LEU A CA 1
ATOM 757 C C . LEU A 1 95 ? 0.466 3.093 9.673 1.00 86.12 95 LEU A C 1
ATOM 759 O O . LEU A 1 95 ? 0.954 2.961 8.551 1.00 86.12 95 LEU A O 1
ATOM 763 N N . ILE A 1 96 ? 0.946 3.967 10.561 1.00 87.56 96 ILE A N 1
ATOM 764 C CA . ILE A 1 96 ? 2.054 4.898 10.287 1.00 87.56 96 ILE A CA 1
ATOM 765 C C . ILE A 1 96 ? 3.310 4.188 9.737 1.00 87.56 96 ILE A C 1
ATOM 767 O O . ILE A 1 96 ? 3.768 4.581 8.660 1.00 87.56 96 ILE A O 1
ATOM 771 N N . PRO A 1 97 ? 3.876 3.149 10.387 1.00 87.25 97 PRO A N 1
ATOM 772 C CA . PRO A 1 97 ? 5.063 2.471 9.871 1.00 87.25 97 PRO A CA 1
ATOM 773 C C . PRO A 1 97 ? 4.806 1.784 8.525 1.00 87.25 97 PRO A C 1
ATOM 775 O O . PRO A 1 97 ? 5.668 1.849 7.650 1.00 87.25 97 PRO A O 1
ATOM 778 N N . PHE A 1 98 ? 3.619 1.203 8.307 1.00 85.19 98 PHE A N 1
ATOM 779 C CA . PHE A 1 98 ? 3.256 0.624 7.007 1.00 85.19 98 PHE A CA 1
ATOM 780 C C . PHE A 1 98 ? 3.175 1.680 5.905 1.00 85.19 98 PHE A C 1
ATOM 782 O O . PHE A 1 98 ? 3.638 1.435 4.794 1.00 85.19 98 PHE A O 1
ATOM 789 N N . LYS A 1 99 ? 2.639 2.868 6.204 1.00 85.38 99 LYS A N 1
ATOM 790 C CA . LYS A 1 99 ? 2.588 3.974 5.244 1.00 85.38 99 LYS A CA 1
ATOM 791 C C . LYS A 1 99 ? 3.986 4.467 4.873 1.00 85.38 99 LYS A C 1
ATOM 793 O O . LYS A 1 99 ? 4.269 4.630 3.691 1.00 85.38 99 LYS A O 1
ATOM 798 N N . ILE A 1 100 ? 4.863 4.652 5.862 1.00 88.25 100 ILE A N 1
ATOM 799 C CA . ILE A 1 100 ? 6.260 5.058 5.633 1.00 88.25 100 ILE A CA 1
ATOM 800 C C . ILE A 1 100 ? 6.995 4.006 4.797 1.00 88.25 100 ILE A C 1
ATOM 802 O O . ILE A 1 100 ? 7.715 4.351 3.861 1.00 88.25 100 ILE A O 1
ATOM 806 N N . TYR A 1 101 ? 6.810 2.725 5.123 1.00 86.69 101 TYR A N 1
ATOM 807 C CA . TYR A 1 101 ? 7.392 1.620 4.368 1.00 86.69 101 TYR A CA 1
ATOM 808 C C . TYR A 1 101 ? 6.906 1.610 2.915 1.00 86.69 101 TYR A C 1
ATOM 810 O O . TYR A 1 101 ? 7.725 1.543 2.000 1.00 86.69 101 TYR A O 1
ATOM 818 N N . TYR A 1 102 ? 5.594 1.741 2.707 1.00 83.62 102 TYR A N 1
ATOM 819 C CA . TYR A 1 102 ? 4.988 1.807 1.382 1.00 83.62 102 TYR A CA 1
ATOM 820 C C . TYR A 1 102 ? 5.553 2.956 0.547 1.00 83.62 102 TYR A C 1
ATOM 822 O O . TYR A 1 102 ? 5.976 2.727 -0.579 1.00 83.62 102 TYR A O 1
ATOM 830 N N . ASP A 1 103 ? 5.623 4.169 1.099 1.00 83.38 103 ASP A N 1
ATOM 831 C CA . ASP A 1 103 ? 6.122 5.336 0.363 1.00 83.38 103 ASP A CA 1
ATOM 832 C C . ASP A 1 103 ? 7.582 5.164 -0.064 1.00 83.38 103 ASP A C 1
ATOM 834 O O . ASP A 1 103 ? 7.927 5.450 -1.211 1.00 83.38 103 ASP A O 1
ATOM 838 N N . ARG A 1 104 ? 8.425 4.632 0.832 1.00 84.56 104 ARG A N 1
ATOM 839 C CA . ARG A 1 104 ? 9.829 4.331 0.520 1.00 84.56 104 ARG A CA 1
ATOM 840 C C . ARG A 1 104 ? 9.953 3.257 -0.550 1.00 84.56 104 ARG A C 1
ATOM 842 O O . ARG A 1 104 ? 10.724 3.433 -1.489 1.00 84.56 104 ARG A O 1
ATOM 849 N N . GLN A 1 105 ? 9.191 2.169 -0.437 1.00 80.44 105 GLN A N 1
ATOM 850 C CA . GLN A 1 105 ? 9.234 1.116 -1.448 1.00 80.44 105 GLN A CA 1
ATOM 851 C C . GLN A 1 105 ? 8.723 1.587 -2.796 1.00 80.44 105 GLN A C 1
ATOM 853 O O . GLN A 1 105 ? 9.302 1.245 -3.818 1.00 80.44 105 GLN A O 1
ATOM 858 N N . LYS A 1 106 ? 7.698 2.434 -2.816 1.00 77.81 106 LYS A N 1
ATOM 859 C CA . LYS A 1 106 ? 7.187 3.039 -4.042 1.00 77.81 106 LYS A CA 1
ATOM 860 C C . LYS A 1 106 ? 8.265 3.858 -4.760 1.00 77.81 106 LYS A C 1
ATOM 862 O O . LYS A 1 106 ? 8.373 3.785 -5.981 1.00 77.81 106 LYS A O 1
ATOM 867 N N . GLU A 1 107 ? 9.073 4.609 -4.014 1.00 81.25 107 GLU A N 1
ATOM 868 C CA . GLU A 1 107 ? 10.185 5.393 -4.557 1.00 81.25 107 GLU A CA 1
ATOM 869 C C . GLU A 1 107 ? 11.312 4.503 -5.097 1.00 81.25 107 GLU A C 1
ATOM 871 O O . GLU A 1 107 ? 11.696 4.651 -6.258 1.00 81.25 107 GLU A O 1
ATOM 876 N N . ILE A 1 108 ? 11.785 3.544 -4.293 1.00 82.50 108 ILE A N 1
ATOM 877 C CA . ILE A 1 108 ? 12.834 2.585 -4.682 1.00 82.50 108 ILE A CA 1
ATOM 878 C C . ILE A 1 108 ? 12.405 1.823 -5.939 1.00 82.50 108 ILE A C 1
ATOM 880 O O . ILE A 1 108 ? 13.112 1.818 -6.946 1.00 82.50 108 ILE A O 1
ATOM 884 N N . ASN A 1 109 ? 11.199 1.262 -5.920 1.00 76.88 109 ASN A N 1
ATOM 885 C CA . ASN A 1 109 ? 10.660 0.485 -7.023 1.00 76.88 109 ASN A CA 1
ATOM 886 C C . ASN A 1 109 ? 10.489 1.338 -8.294 1.00 76.88 109 ASN A C 1
ATOM 888 O O . ASN A 1 109 ? 10.730 0.853 -9.398 1.00 76.88 109 ASN A O 1
ATOM 892 N N . SER A 1 110 ? 10.095 2.611 -8.168 1.00 76.69 110 SER A N 1
ATOM 893 C CA . SER A 1 110 ? 10.003 3.528 -9.312 1.00 76.69 110 SER A CA 1
ATOM 894 C C . SER A 1 110 ? 11.372 3.794 -9.943 1.00 76.69 110 SER A C 1
ATOM 896 O O . SER A 1 110 ? 11.472 3.861 -11.167 1.00 76.69 110 SER A O 1
ATOM 898 N N . GLN A 1 111 ? 12.426 3.927 -9.134 1.00 80.06 111 GLN A N 1
ATOM 899 C CA . GLN A 1 111 ? 13.792 4.112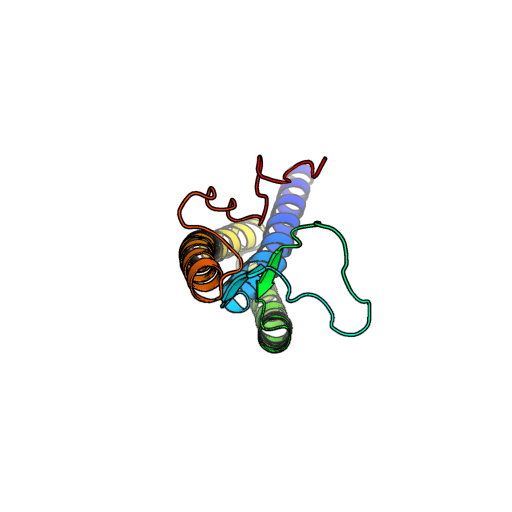 -9.631 1.00 80.06 111 GLN A CA 1
ATOM 900 C C . GLN A 1 111 ? 14.327 2.845 -10.307 1.00 80.06 111 GLN A C 1
ATOM 902 O O . GLN A 1 111 ? 14.925 2.923 -11.380 1.00 80.06 111 GLN A O 1
ATOM 907 N N . GLU A 1 112 ? 14.106 1.675 -9.703 1.00 80.31 112 GLU A N 1
ATOM 908 C CA . GLU A 1 112 ? 14.506 0.387 -10.279 1.00 80.31 112 GLU A CA 1
ATOM 909 C C . GLU A 1 112 ? 13.802 0.119 -11.607 1.00 80.31 112 GLU A C 1
ATOM 911 O O . GLU A 1 112 ? 14.440 -0.259 -12.589 1.00 80.31 112 GLU A O 1
ATOM 916 N N . ALA A 1 113 ? 12.493 0.361 -11.671 1.00 75.12 113 ALA A N 1
ATOM 917 C CA . ALA A 1 113 ? 11.746 0.150 -12.898 1.00 75.12 113 ALA A CA 1
ATOM 918 C C . ALA A 1 113 ? 12.114 1.167 -13.984 1.00 75.12 113 ALA A C 1
ATOM 920 O O . ALA A 1 113 ? 12.200 0.792 -15.149 1.00 75.12 113 ALA A O 1
ATOM 921 N N . TYR A 1 114 ? 12.415 2.421 -13.630 1.00 77.44 114 TYR A N 1
ATOM 922 C CA . TYR A 1 114 ? 12.948 3.400 -14.580 1.00 77.44 114 TYR A CA 1
ATOM 923 C C . TYR A 1 114 ? 14.264 2.925 -15.215 1.00 77.44 114 TYR A C 1
ATOM 925 O O . TYR A 1 114 ? 14.374 2.909 -16.439 1.00 77.44 114 TYR A O 1
ATOM 933 N N . LYS A 1 115 ? 15.224 2.457 -14.403 1.00 80.88 115 LYS A N 1
ATOM 934 C CA . LYS A 1 115 ? 16.489 1.886 -14.900 1.00 80.88 115 LYS A CA 1
ATOM 935 C C . LYS A 1 115 ? 16.246 0.697 -15.823 1.00 80.88 115 LYS A C 1
ATOM 937 O O . LYS A 1 115 ? 16.781 0.663 -16.924 1.00 80.88 115 LYS A O 1
ATOM 942 N N . LYS A 1 116 ? 15.371 -0.224 -15.415 1.00 79.69 116 LYS A N 1
ATOM 943 C CA . LYS A 1 116 ? 15.022 -1.388 -16.229 1.00 79.69 116 LYS A CA 1
ATOM 944 C C . LYS A 1 116 ? 14.374 -1.000 -17.563 1.00 79.69 116 LYS A C 1
ATOM 946 O O . LYS A 1 116 ? 14.709 -1.568 -18.589 1.00 79.69 116 LYS A O 1
ATOM 951 N N . ASN A 1 117 ? 13.486 -0.005 -17.578 1.00 75.44 117 ASN A N 1
ATOM 952 C CA . ASN A 1 117 ? 12.878 0.480 -18.821 1.00 75.44 117 ASN A CA 1
ATOM 953 C C . ASN A 1 117 ? 13.909 1.132 -19.762 1.00 75.44 117 ASN A C 1
ATOM 955 O O . ASN A 1 117 ? 13.711 1.099 -20.974 1.00 75.44 117 ASN A O 1
ATOM 959 N N . ILE A 1 118 ? 15.000 1.708 -19.240 1.00 80.12 118 ILE A N 1
ATOM 960 C CA . ILE A 1 118 ? 16.134 2.165 -20.064 1.00 80.12 118 ILE A CA 1
ATOM 961 C C . ILE A 1 118 ? 16.911 0.965 -20.619 1.00 80.12 118 ILE A C 1
ATOM 963 O O . ILE A 1 118 ? 17.193 0.931 -21.815 1.00 80.12 118 ILE A O 1
ATOM 967 N N . GLU A 1 119 ? 17.227 -0.025 -19.778 1.00 82.19 119 GLU A N 1
ATOM 968 C CA . GLU A 1 119 ? 17.932 -1.254 -20.182 1.00 82.19 119 GLU A CA 1
ATOM 969 C C . GLU A 1 119 ? 17.167 -2.030 -21.265 1.00 82.19 119 GLU A C 1
ATOM 971 O O . GLU A 1 119 ? 17.754 -2.458 -22.258 1.00 82.19 119 GLU A O 1
ATOM 976 N N . ASP A 1 120 ? 15.848 -2.144 -21.110 1.00 77.44 120 ASP A N 1
ATOM 977 C CA . ASP A 1 120 ? 14.947 -2.805 -22.057 1.00 77.44 120 ASP A CA 1
ATOM 978 C C . ASP A 1 120 ? 14.672 -1.941 -23.316 1.00 77.44 120 ASP A C 1
ATOM 980 O O . ASP A 1 120 ? 14.002 -2.387 -24.249 1.00 77.44 120 ASP A O 1
ATOM 984 N N . GLY A 1 121 ? 15.193 -0.706 -23.373 1.00 72.44 121 GLY A N 1
ATOM 985 C CA . GLY A 1 121 ? 15.107 0.194 -24.529 1.00 72.44 121 GLY A CA 1
ATOM 986 C C . GLY A 1 121 ? 13.785 0.957 -24.683 1.00 72.44 121 GLY A C 1
ATOM 987 O O . GLY A 1 121 ? 13.573 1.603 -25.713 1.00 72.44 121 GLY A O 1
ATOM 988 N N . TYR A 1 122 ? 12.900 0.914 -23.682 1.00 71.19 122 TYR A N 1
ATOM 989 C CA . TYR A 1 122 ? 11.636 1.662 -23.665 1.00 71.19 122 TYR A CA 1
ATOM 990 C C . TYR A 1 122 ? 11.824 3.156 -23.361 1.00 71.19 122 TYR A C 1
ATOM 992 O O . TYR A 1 122 ? 11.030 3.977 -23.821 1.00 71.19 122 TYR A O 1
ATOM 1000 N N . LEU A 1 123 ? 12.872 3.517 -22.613 1.00 70.62 123 LEU A N 1
ATOM 1001 C CA . LEU A 1 123 ? 13.209 4.895 -22.242 1.00 70.62 123 LEU A CA 1
ATOM 1002 C C . LEU A 1 123 ? 14.652 5.245 -22.604 1.00 70.62 123 LEU A C 1
ATOM 1004 O O . LEU A 1 123 ? 15.511 4.377 -22.741 1.00 70.62 123 LEU A O 1
ATOM 1008 N N . LYS A 1 124 ? 14.932 6.543 -22.726 1.00 76.00 124 LYS A N 1
ATOM 1009 C CA . LYS A 1 124 ? 16.294 7.079 -22.826 1.00 76.00 124 LYS A CA 1
ATOM 1010 C C . LYS A 1 124 ? 16.720 7.662 -21.485 1.00 76.00 124 LYS A C 1
ATOM 1012 O O . LYS A 1 124 ? 15.897 8.215 -20.768 1.00 76.00 124 LYS A O 1
ATOM 1017 N N . GLU A 1 125 ? 18.022 7.666 -21.196 1.00 75.62 125 GLU A N 1
ATOM 1018 C CA . GLU A 1 125 ? 18.575 8.301 -19.981 1.00 75.62 125 GLU A CA 1
ATOM 1019 C C . GLU A 1 125 ? 18.212 9.791 -19.843 1.00 75.62 125 GLU A C 1
ATOM 1021 O O . GLU A 1 125 ? 18.200 10.333 -18.741 1.00 75.62 125 GLU A O 1
ATOM 1026 N N . THR A 1 126 ? 17.910 10.452 -20.964 1.00 74.88 126 THR A N 1
ATOM 1027 C CA . THR A 1 126 ? 17.506 11.862 -21.031 1.00 74.88 126 THR A CA 1
ATOM 1028 C C . THR A 1 126 ? 16.035 12.107 -20.700 1.00 74.88 126 THR A C 1
ATOM 1030 O O . THR A 1 126 ? 15.639 13.265 -20.563 1.00 74.88 126 THR A O 1
ATOM 1033 N N . ASP A 1 127 ? 15.210 11.060 -20.650 1.00 71.06 127 ASP A N 1
ATOM 1034 C CA . ASP A 1 127 ? 13.797 11.199 -20.308 1.00 71.06 127 ASP A CA 1
ATOM 1035 C C . ASP A 1 127 ? 13.665 11.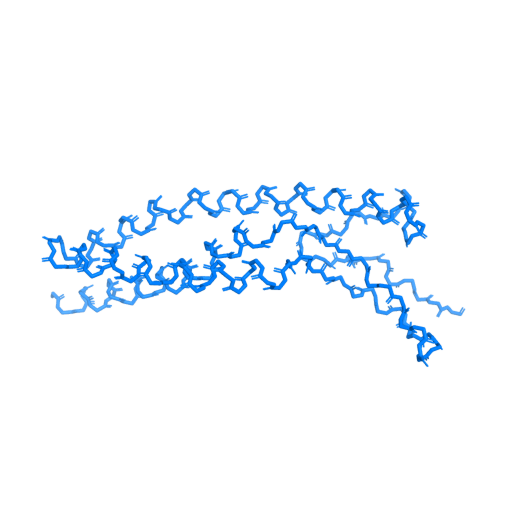482 -18.791 1.00 71.06 127 ASP A C 1
ATOM 1037 O O . ASP A 1 127 ? 14.480 11.030 -17.993 1.00 71.06 127 ASP A O 1
ATOM 1041 N N . PRO A 1 128 ? 12.701 12.298 -18.332 1.00 71.75 128 PRO A N 1
ATOM 1042 C CA . PRO A 1 128 ? 12.515 12.546 -16.915 1.00 71.75 128 PRO A CA 1
ATOM 1043 C C . PRO A 1 128 ? 11.969 11.282 -16.254 1.00 71.75 128 PRO A C 1
ATOM 1045 O O . PRO A 1 128 ? 11.173 10.554 -16.843 1.00 71.75 128 PRO A O 1
ATOM 1048 N N . MET A 1 129 ? 12.346 11.041 -15.002 1.00 69.81 129 MET A N 1
ATOM 1049 C CA . MET A 1 129 ? 11.756 9.949 -14.235 1.00 69.81 129 MET A CA 1
ATOM 1050 C C . MET A 1 129 ? 10.254 10.227 -14.019 1.00 69.81 129 MET A C 1
ATOM 1052 O O . MET A 1 129 ? 9.900 11.352 -13.643 1.00 69.81 129 MET A O 1
ATOM 1056 N N . PRO A 1 130 ? 9.357 9.248 -14.247 1.00 65.81 130 PRO A N 1
ATOM 1057 C CA . PRO A 1 130 ? 7.954 9.388 -13.869 1.00 65.81 130 PRO A CA 1
ATOM 1058 C C . PRO A 1 130 ? 7.845 9.630 -12.361 1.00 65.81 130 PRO A C 1
ATOM 1060 O O . PRO A 1 130 ? 8.667 9.149 -11.576 1.00 65.81 130 PRO A O 1
ATOM 1063 N N . ASN A 1 131 ? 6.811 10.361 -11.939 1.00 67.56 131 ASN A N 1
ATOM 1064 C CA . ASN A 1 131 ? 6.498 10.424 -10.516 1.00 67.56 131 ASN A CA 1
ATOM 1065 C C . ASN A 1 131 ? 6.110 9.019 -10.004 1.00 67.56 131 ASN A C 1
ATOM 1067 O O . ASN A 1 131 ? 5.815 8.110 -10.783 1.00 67.56 131 ASN A O 1
ATOM 1071 N N . THR A 1 132 ? 6.046 8.831 -8.683 1.00 61.84 132 THR A N 1
ATOM 1072 C CA . THR A 1 132 ? 5.649 7.531 -8.114 1.00 61.84 132 THR A CA 1
ATOM 1073 C C . THR A 1 132 ? 4.214 7.122 -8.475 1.00 61.84 132 THR A C 1
ATOM 1075 O O . THR A 1 132 ? 3.796 6.019 -8.154 1.00 61.84 132 THR A O 1
ATOM 1078 N N . GLU A 1 133 ? 3.426 7.994 -9.100 1.00 62.34 133 GLU A N 1
ATOM 1079 C CA . GLU A 1 133 ? 2.075 7.709 -9.597 1.00 62.34 133 GLU A CA 1
ATOM 1080 C C . GLU A 1 133 ? 2.071 7.262 -11.068 1.00 62.34 133 GLU A C 1
ATOM 1082 O O . GLU A 1 133 ? 1.004 7.052 -11.636 1.00 62.34 133 GLU A O 1
ATOM 1087 N N . GLY A 1 134 ? 3.245 7.113 -11.692 1.00 55.59 134 GLY A N 1
ATOM 1088 C CA . GLY A 1 134 ? 3.372 6.689 -13.086 1.00 55.59 134 GLY A CA 1
ATOM 1089 C C . GLY A 1 134 ? 3.030 7.787 -14.093 1.00 55.59 134 GLY A C 1
ATOM 1090 O O . GLY A 1 134 ? 2.800 7.503 -15.264 1.00 55.59 134 GLY A O 1
ATOM 1091 N N . ILE A 1 135 ? 2.985 9.051 -13.672 1.00 54.22 135 ILE A N 1
ATOM 1092 C CA . ILE A 1 135 ? 2.677 10.185 -14.541 1.00 54.22 135 ILE A CA 1
ATOM 1093 C C . ILE A 1 135 ? 3.989 10.833 -14.989 1.00 54.22 135 ILE A C 1
ATOM 1095 O O . ILE A 1 135 ? 4.737 11.410 -14.196 1.00 54.22 135 ILE A O 1
ATOM 1099 N N . LEU A 1 136 ? 4.250 10.773 -16.294 1.00 52.56 136 LEU A N 1
ATOM 1100 C CA . LEU A 1 136 ? 5.239 11.615 -16.962 1.00 52.56 136 LEU A CA 1
ATOM 1101 C C . LEU A 1 136 ? 4.586 12.951 -17.309 1.00 52.56 136 LEU A C 1
ATOM 1103 O O . LEU A 1 136 ? 3.843 13.055 -18.282 1.00 52.56 136 LEU A O 1
ATOM 1107 N N . THR A 1 137 ? 4.887 14.008 -16.558 1.00 47.09 137 THR A N 1
ATOM 1108 C CA . THR A 1 137 ? 4.238 15.313 -16.762 1.00 47.09 137 THR A CA 1
ATOM 1109 C C . THR A 1 137 ? 4.630 16.001 -18.077 1.00 47.09 137 THR A C 1
ATOM 1111 O O . THR A 1 137 ? 4.107 17.078 -18.355 1.00 47.09 137 THR A O 1
ATOM 1114 N N . LYS A 1 138 ? 5.553 15.465 -18.900 1.00 47.25 138 LYS A N 1
ATOM 1115 C CA . LYS A 1 138 ? 6.019 16.207 -20.088 1.00 47.25 138 LYS A CA 1
ATOM 1116 C C . LYS A 1 138 ? 6.803 15.460 -21.180 1.00 47.25 138 LYS A C 1
ATOM 1118 O O . LYS A 1 138 ? 7.656 16.089 -21.781 1.00 47.25 138 LYS A O 1
ATOM 1123 N N . ILE A 1 139 ? 6.529 14.196 -21.522 1.00 46.88 139 ILE A N 1
ATOM 1124 C CA . ILE A 1 139 ? 7.008 13.621 -22.811 1.00 46.88 139 ILE A CA 1
ATOM 1125 C C . ILE A 1 139 ? 5.950 12.701 -23.450 1.00 46.88 139 ILE A C 1
ATOM 1127 O O . ILE A 1 139 ? 6.252 11.635 -23.971 1.00 46.88 139 ILE A O 1
ATOM 1131 N N . CYS A 1 140 ? 4.686 13.124 -23.497 1.00 47.25 140 CYS A N 1
ATOM 1132 C CA . CYS A 1 140 ? 3.847 12.697 -24.620 1.00 47.25 140 CYS A CA 1
ATOM 1133 C C . CYS A 1 140 ? 4.312 13.525 -25.814 1.00 47.25 140 CYS A C 1
ATOM 1135 O O . CYS A 1 140 ? 3.852 14.646 -26.046 1.00 47.25 140 CYS A O 1
ATOM 1137 N N . LYS A 1 141 ? 5.351 13.034 -26.493 1.00 39.97 141 LYS A N 1
ATOM 1138 C CA . LYS A 1 141 ? 5.868 13.650 -27.708 1.00 39.97 141 LYS A CA 1
ATOM 1139 C C . LYS A 1 141 ? 4.690 13.727 -28.674 1.00 39.97 141 LYS A C 1
ATOM 1141 O O . LYS A 1 141 ? 4.203 12.704 -29.141 1.00 39.97 141 LYS A O 1
ATOM 1146 N N . LYS A 1 142 ? 4.217 14.945 -28.937 1.00 40.06 142 LYS A N 1
ATOM 1147 C CA . LYS A 1 142 ? 3.320 15.251 -30.046 1.00 40.06 142 LYS A CA 1
ATOM 1148 C C . LYS A 1 142 ? 4.064 14.818 -31.310 1.00 40.06 142 LYS A C 1
ATOM 1150 O O . LYS A 1 142 ? 4.912 15.565 -31.796 1.00 40.06 142 LYS A O 1
ATOM 1155 N N . ILE A 1 143 ? 3.852 13.579 -31.756 1.00 41.84 143 ILE A N 1
ATOM 1156 C CA . ILE A 1 143 ? 4.315 13.150 -33.071 1.00 41.84 143 ILE A CA 1
ATOM 1157 C C . ILE A 1 143 ? 3.538 14.016 -34.055 1.00 41.84 143 ILE A C 1
ATOM 1159 O O . ILE A 1 143 ? 2.311 14.087 -34.007 1.00 41.84 143 ILE A O 1
ATOM 1163 N N . ARG A 1 144 ? 4.288 14.771 -34.847 1.00 35.03 144 ARG A N 1
ATOM 1164 C CA . ARG A 1 144 ? 3.794 15.581 -35.947 1.00 35.03 144 ARG A CA 1
ATOM 1165 C C . ARG A 1 144 ? 4.142 14.862 -37.235 1.00 35.03 144 ARG A C 1
ATOM 1167 O O . ARG A 1 144 ? 5.241 14.259 -37.254 1.00 35.03 144 ARG A O 1
#

Foldseek 3Di:
DVVVLVVLVVLLVVLLVVCLPQQLCLFQQQAAWAFDDADPVPPDDPQPRDTDRPRVVVSSVVSNVPVNVVLVVLLVVCCVPPNSNVSSVVSCVVVVVSNVSSVVSLVVNQVVNVVVCVVVVVDPPPQDRADSVSDRPDPSPPDD